Protein AF-A0A9E4EP34-F1 (afdb_monomer_lite)

Structure (mmCIF, N/CA/C/O backbone):
data_AF-A0A9E4EP34-F1
#
_entry.id   AF-A0A9E4EP34-F1
#
loop_
_atom_site.group_PDB
_atom_site.id
_atom_site.type_symbol
_atom_site.label_atom_id
_atom_site.label_alt_id
_atom_site.label_comp_id
_atom_site.label_asym_id
_atom_site.label_entity_id
_atom_site.label_seq_id
_atom_site.pdbx_PDB_ins_code
_atom_site.Cartn_x
_atom_site.Cartn_y
_atom_site.Cartn_z
_atom_site.occupancy
_atom_site.B_iso_or_equiv
_atom_site.auth_seq_id
_atom_site.auth_comp_id
_atom_site.auth_asym_id
_atom_site.auth_atom_id
_atom_site.pdbx_PDB_model_num
ATOM 1 N N . PRO A 1 1 ? 19.515 2.196 -6.891 1.00 81.94 1 PRO A N 1
ATOM 2 C CA . PRO A 1 1 ? 19.231 1.021 -7.751 1.00 81.94 1 PRO A CA 1
ATOM 3 C C . PRO A 1 1 ? 18.317 0.049 -7.003 1.00 81.94 1 PRO A C 1
ATOM 5 O O . PRO A 1 1 ? 18.489 -0.074 -5.797 1.00 81.94 1 PRO A O 1
ATOM 8 N N . PHE A 1 2 ? 17.358 -0.576 -7.691 1.00 92.00 2 PHE A N 1
ATOM 9 C CA . PHE A 1 2 ? 16.499 -1.595 -7.080 1.00 92.00 2 PHE A CA 1
ATOM 10 C C . PHE A 1 2 ? 17.257 -2.915 -6.888 1.00 92.00 2 PHE A C 1
ATOM 12 O O . PHE A 1 2 ? 18.167 -3.222 -7.664 1.00 92.00 2 PHE A O 1
ATOM 19 N N . ALA A 1 3 ? 16.860 -3.687 -5.885 1.00 95.38 3 ALA A N 1
ATOM 20 C CA . ALA A 1 3 ? 17.353 -5.018 -5.561 1.00 95.38 3 ALA A CA 1
ATOM 21 C C . ALA A 1 3 ? 16.200 -6.033 -5.517 1.00 95.38 3 ALA A C 1
ATOM 23 O O . ALA A 1 3 ? 15.032 -5.662 -5.610 1.00 95.38 3 ALA A O 1
ATOM 24 N N . ALA A 1 4 ? 16.525 -7.325 -5.421 1.00 96.25 4 ALA A N 1
ATOM 25 C CA . ALA A 1 4 ? 15.509 -8.347 -5.183 1.00 96.25 4 ALA A CA 1
ATOM 26 C C . ALA A 1 4 ? 14.757 -8.061 -3.872 1.00 96.25 4 ALA A C 1
ATOM 28 O O . ALA A 1 4 ? 15.345 -7.572 -2.912 1.00 96.25 4 ALA A O 1
ATOM 29 N N . ASP A 1 5 ? 13.463 -8.358 -3.883 1.00 95.06 5 ASP A N 1
ATOM 30 C CA . ASP A 1 5 ? 12.481 -8.145 -2.820 1.00 95.06 5 ASP A CA 1
ATOM 31 C C . ASP A 1 5 ? 12.156 -6.678 -2.481 1.00 95.06 5 ASP A C 1
ATOM 33 O O . ASP A 1 5 ? 11.292 -6.426 -1.640 1.00 95.06 5 ASP A O 1
ATOM 37 N N . ASP A 1 6 ? 12.727 -5.703 -3.201 1.00 94.88 6 ASP A N 1
ATOM 38 C CA . ASP A 1 6 ? 12.260 -4.316 -3.133 1.00 94.88 6 ASP A CA 1
ATOM 39 C C . ASP A 1 6 ? 10.803 -4.213 -3.607 1.00 94.88 6 ASP A C 1
ATOM 41 O O . ASP A 1 6 ? 10.432 -4.711 -4.676 1.00 94.88 6 ASP A O 1
ATOM 45 N N . GLY A 1 7 ? 9.983 -3.495 -2.841 1.00 92.75 7 GLY A N 1
ATOM 46 C CA . GLY A 1 7 ? 8.650 -3.082 -3.264 1.00 92.75 7 GLY A CA 1
ATOM 47 C C . GLY A 1 7 ? 8.717 -1.895 -4.223 1.00 92.75 7 GLY A C 1
ATOM 48 O O . GLY A 1 7 ? 9.310 -0.861 -3.906 1.00 92.75 7 GLY A O 1
ATOM 49 N N . VAL A 1 8 ? 8.076 -2.022 -5.385 1.00 91.88 8 VAL A N 1
ATOM 50 C CA . VAL A 1 8 ? 8.049 -0.975 -6.412 1.00 91.88 8 VAL A CA 1
ATOM 51 C C . VAL A 1 8 ? 6.645 -0.691 -6.929 1.00 91.88 8 VAL A C 1
ATOM 53 O O . VAL A 1 8 ? 5.789 -1.573 -6.972 1.00 91.88 8 VAL A O 1
ATOM 56 N N . GLY A 1 9 ? 6.447 0.545 -7.376 1.00 90.31 9 GLY A N 1
ATOM 57 C CA . GLY A 1 9 ? 5.241 1.034 -8.031 1.00 90.31 9 GLY A CA 1
ATOM 58 C C . GLY A 1 9 ? 5.531 1.343 -9.494 1.00 90.31 9 GLY A C 1
ATOM 59 O O . GLY A 1 9 ? 6.633 1.776 -9.836 1.00 90.31 9 GLY A O 1
ATOM 60 N N . LEU A 1 10 ? 4.558 1.111 -10.367 1.00 89.62 10 LEU A N 1
ATOM 61 C CA . LEU A 1 10 ? 4.664 1.299 -11.807 1.00 89.62 10 LEU A CA 1
ATOM 62 C C . LEU A 1 10 ? 3.452 2.057 -12.333 1.00 89.62 10 LEU A C 1
ATOM 64 O O . LEU A 1 10 ? 2.310 1.764 -11.984 1.00 89.62 10 LEU A O 1
ATOM 68 N N . THR A 1 11 ? 3.711 3.046 -13.182 1.00 84.62 11 THR A N 1
ATOM 69 C CA . THR A 1 11 ? 2.690 4.015 -13.597 1.00 84.62 11 THR A CA 1
ATOM 70 C C . THR A 1 11 ? 3.181 4.860 -14.777 1.00 84.62 11 THR A C 1
ATOM 72 O O . THR A 1 11 ? 4.387 4.962 -15.013 1.00 84.62 11 THR A O 1
ATOM 75 N N . ASP A 1 12 ? 2.256 5.448 -15.536 1.00 86.81 12 ASP A N 1
ATOM 76 C CA . ASP A 1 12 ? 2.489 6.446 -16.584 1.00 86.81 12 ASP A CA 1
ATOM 77 C C . ASP A 1 12 ? 1.637 7.712 -16.329 1.00 86.81 12 ASP A C 1
ATOM 79 O O . ASP A 1 12 ? 0.715 7.721 -15.517 1.00 86.81 12 ASP A O 1
ATOM 83 N N . ARG A 1 13 ? 1.978 8.847 -16.959 1.00 74.25 13 ARG A N 1
ATOM 84 C CA . ARG A 1 13 ? 1.463 10.176 -16.559 1.00 74.25 13 ARG A CA 1
ATOM 85 C C . ARG A 1 13 ? -0.060 10.363 -16.558 1.00 74.25 13 ARG A C 1
ATOM 87 O O . ARG A 1 13 ? -0.524 11.089 -15.676 1.00 74.25 13 ARG A O 1
ATOM 94 N N . PRO A 1 14 ? -0.833 9.844 -17.529 1.00 66.81 14 PRO A N 1
ATOM 95 C CA . PRO A 1 14 ? -2.236 10.222 -17.637 1.00 66.81 14 PRO A CA 1
ATOM 96 C C . PRO A 1 14 ? -3.148 9.441 -16.687 1.00 66.81 14 PRO A C 1
ATOM 98 O O . PRO A 1 14 ? -4.356 9.656 -16.713 1.00 66.81 14 PRO A O 1
ATOM 101 N N . ARG A 1 15 ? -2.615 8.502 -15.899 1.00 67.94 15 ARG A N 1
ATOM 102 C CA . ARG A 1 15 ? -3.410 7.429 -15.301 1.00 67.94 15 ARG A CA 1
ATOM 103 C C . ARG A 1 15 ? -3.087 7.262 -13.823 1.00 67.94 15 ARG A C 1
ATOM 105 O O . ARG A 1 15 ? -1.926 7.237 -13.426 1.00 67.94 15 ARG A O 1
ATOM 112 N N . GLN A 1 16 ? -4.137 7.204 -13.017 1.00 73.25 16 GLN A N 1
ATOM 113 C CA . GLN A 1 16 ? -4.083 7.160 -11.559 1.00 73.25 16 GLN A CA 1
ATOM 114 C C . GLN A 1 16 ? -5.212 6.233 -11.063 1.00 73.25 16 GLN A C 1
ATOM 116 O O . GLN A 1 16 ? -6.107 5.896 -11.843 1.00 73.25 16 GLN A O 1
ATOM 121 N N . TRP A 1 17 ? -5.205 5.879 -9.776 1.00 82.25 17 TRP A N 1
ATOM 122 C CA . TRP A 1 17 ? -6.274 5.147 -9.079 1.00 82.25 17 TRP A CA 1
ATOM 123 C C . TRP A 1 17 ? -6.190 3.642 -9.384 1.00 82.25 17 TRP A C 1
ATOM 125 O O . TRP A 1 17 ? -5.152 3.027 -9.201 1.00 82.25 17 TRP A O 1
ATOM 135 N N . TRP A 1 18 ? -7.236 3.008 -9.920 1.00 82.00 18 TRP A N 1
ATOM 136 C CA . TRP A 1 18 ? -7.186 1.576 -10.272 1.00 82.00 18 TRP A CA 1
ATOM 137 C C . TRP A 1 18 ? -6.095 1.211 -11.291 1.00 82.00 18 TRP A C 1
ATOM 139 O O . TRP A 1 18 ? -5.785 0.037 -11.479 1.00 82.00 18 TRP A O 1
ATOM 149 N N . ASP A 1 19 ? -5.516 2.212 -11.950 1.00 80.88 19 ASP A N 1
ATOM 150 C CA . ASP A 1 19 ? -4.460 2.040 -12.935 1.00 80.88 19 ASP A CA 1
ATOM 151 C C . ASP A 1 19 ? -3.057 1.860 -12.327 1.00 80.88 19 ASP A C 1
ATOM 153 O O . ASP A 1 19 ? -2.130 1.494 -13.061 1.00 80.88 19 ASP A O 1
ATOM 157 N N . GLY A 1 20 ? -2.880 2.099 -11.023 1.00 81.94 20 GLY A N 1
ATOM 158 C CA . GLY A 1 20 ? -1.634 1.837 -10.312 1.00 81.94 20 GLY A CA 1
ATOM 159 C C . GLY A 1 20 ? -1.275 0.349 -10.307 1.00 81.94 20 GLY A C 1
ATOM 160 O O . GLY A 1 20 ? -2.128 -0.526 -10.155 1.00 81.94 20 GLY A O 1
ATOM 161 N N . THR A 1 21 ? 0.007 0.032 -10.496 1.00 87.81 21 THR A N 1
ATOM 162 C CA . THR A 1 21 ? 0.543 -1.326 -10.323 1.00 87.81 21 THR A CA 1
ATOM 163 C C . THR A 1 21 ? 1.637 -1.276 -9.276 1.00 87.81 21 THR A C 1
ATOM 165 O O . THR A 1 21 ? 2.538 -0.451 -9.371 1.00 87.81 21 THR A O 1
ATOM 168 N N . HIS A 1 22 ? 1.622 -2.193 -8.318 1.00 91.12 22 HIS A N 1
ATOM 169 C CA . HIS A 1 22 ? 2.758 -2.422 -7.435 1.00 91.12 22 HIS A CA 1
ATOM 170 C C . HIS A 1 22 ? 3.161 -3.894 -7.473 1.00 91.12 22 HIS A C 1
ATOM 172 O O . HIS A 1 22 ? 2.316 -4.777 -7.595 1.00 91.12 22 HIS A O 1
ATOM 178 N N . ALA A 1 23 ? 4.457 -4.164 -7.368 1.00 93.75 23 ALA A N 1
ATOM 179 C CA . ALA A 1 23 ? 4.997 -5.518 -7.342 1.00 93.75 23 ALA A CA 1
ATOM 180 C C . ALA A 1 23 ? 6.302 -5.562 -6.542 1.00 93.75 23 ALA A C 1
ATOM 182 O O . ALA A 1 23 ? 6.931 -4.532 -6.303 1.00 93.75 23 ALA A O 1
ATOM 183 N N . LEU A 1 24 ? 6.718 -6.763 -6.150 1.00 95.62 24 LEU A N 1
ATOM 184 C CA . LEU A 1 24 ? 8.062 -6.997 -5.636 1.00 95.62 24 LEU A CA 1
ATOM 185 C C . LEU A 1 24 ? 9.019 -7.223 -6.806 1.00 95.62 24 LEU A C 1
ATOM 187 O O . LEU A 1 24 ? 8.675 -7.870 -7.800 1.00 95.62 24 LEU A O 1
ATOM 191 N N . VAL A 1 25 ? 10.246 -6.738 -6.681 1.00 97.12 25 VAL A N 1
ATOM 192 C CA . VAL A 1 25 ? 11.320 -7.054 -7.622 1.00 97.12 25 VAL A CA 1
ATOM 193 C C . VAL A 1 25 ? 11.797 -8.485 -7.374 1.00 97.12 25 VAL A C 1
ATOM 195 O O . VAL A 1 25 ? 12.248 -8.824 -6.293 1.00 97.12 25 VAL A O 1
ATOM 198 N N . ARG A 1 26 ? 11.744 -9.355 -8.384 1.00 97.75 26 ARG A N 1
ATOM 199 C CA . ARG A 1 26 ? 12.253 -10.737 -8.294 1.00 97.75 26 ARG A CA 1
ATOM 200 C C . ARG A 1 26 ? 13.735 -10.843 -8.614 1.00 97.75 26 ARG A C 1
ATOM 202 O O . ARG A 1 26 ? 14.443 -11.662 -8.044 1.00 97.75 26 ARG A O 1
ATOM 209 N N . SER A 1 27 ? 14.199 -10.054 -9.576 1.00 97.06 27 SER A N 1
ATOM 210 C CA . SER A 1 27 ? 15.603 -10.037 -9.983 1.00 97.06 27 SER A CA 1
ATOM 211 C C . SER A 1 27 ? 15.906 -8.801 -10.811 1.00 97.06 27 SER A C 1
ATOM 213 O O . SER A 1 27 ? 15.050 -8.352 -11.580 1.00 97.06 27 SER A O 1
ATOM 215 N N . VAL A 1 28 ? 17.155 -8.350 -10.754 1.00 96.75 28 VAL A N 1
ATOM 216 C CA . VAL A 1 28 ? 17.684 -7.293 -11.617 1.00 96.75 28 VAL A CA 1
ATOM 217 C C . VAL A 1 28 ? 18.845 -7.855 -12.435 1.00 96.75 28 VAL A C 1
ATOM 219 O O . VAL A 1 28 ? 19.786 -8.416 -11.877 1.00 96.75 28 VAL A O 1
ATOM 222 N N . LYS A 1 29 ? 18.782 -7.722 -13.764 1.00 96.44 29 LYS A N 1
ATOM 223 C CA . LYS A 1 29 ? 19.866 -8.090 -14.689 1.00 96.44 29 LYS A CA 1
ATOM 224 C C . LYS A 1 29 ? 20.116 -6.938 -15.659 1.00 96.44 29 LYS A C 1
ATOM 226 O O . LYS A 1 29 ? 19.377 -6.762 -16.624 1.00 96.44 29 LYS A O 1
ATOM 231 N N . GLY A 1 30 ? 21.162 -6.153 -15.403 1.00 93.94 30 GLY A N 1
ATOM 232 C CA . GLY A 1 30 ? 21.417 -4.921 -16.153 1.00 93.94 30 GLY A CA 1
ATOM 233 C C . GLY A 1 30 ? 20.266 -3.927 -15.972 1.00 93.94 30 GLY A C 1
ATOM 234 O O . GLY A 1 30 ? 19.946 -3.555 -14.848 1.00 93.94 30 GLY A O 1
ATOM 235 N N . ASN A 1 31 ? 19.623 -3.532 -17.071 1.00 91.19 31 ASN A N 1
ATOM 236 C CA . ASN A 1 31 ? 18.442 -2.660 -17.079 1.00 91.19 31 ASN A CA 1
ATOM 237 C C . ASN A 1 31 ? 17.101 -3.422 -17.067 1.00 91.19 31 ASN A C 1
ATOM 239 O O . ASN A 1 31 ? 16.048 -2.795 -17.165 1.00 91.19 31 ASN A O 1
ATOM 243 N N . LEU A 1 32 ? 17.121 -4.756 -16.968 1.00 93.94 32 LEU A N 1
ATOM 244 C CA . LEU A 1 32 ? 15.916 -5.577 -16.898 1.00 93.94 32 LEU A CA 1
ATOM 245 C C . LEU A 1 32 ? 15.546 -5.870 -15.440 1.00 93.94 32 LEU A C 1
ATOM 247 O O . LEU A 1 32 ? 16.320 -6.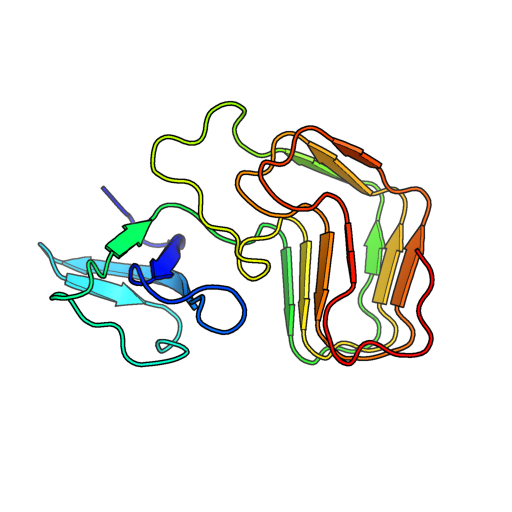493 -14.710 1.00 93.94 32 LEU A O 1
ATOM 251 N N . ILE A 1 33 ? 14.333 -5.482 -15.050 1.00 94.19 33 ILE A N 1
ATOM 252 C CA . ILE A 1 33 ? 13.725 -5.800 -13.753 1.00 94.19 33 ILE A CA 1
ATOM 253 C C . ILE A 1 33 ? 12.619 -6.827 -13.993 1.00 94.19 33 ILE A C 1
ATOM 255 O O . ILE A 1 33 ? 11.725 -6.599 -14.808 1.00 94.19 33 ILE A O 1
ATOM 259 N N . ARG A 1 34 ? 12.671 -7.962 -13.290 1.00 95.94 34 ARG A N 1
ATOM 260 C CA . ARG A 1 34 ? 11.563 -8.929 -13.251 1.00 95.94 34 ARG A CA 1
ATOM 261 C C . ARG A 1 34 ? 10.691 -8.646 -12.035 1.00 95.94 34 ARG A C 1
ATOM 263 O O . ARG A 1 34 ? 11.230 -8.463 -10.948 1.00 95.94 34 ARG A O 1
ATOM 270 N N . LEU A 1 35 ? 9.377 -8.634 -12.219 1.00 96.38 35 LEU A N 1
ATOM 271 C CA . LEU A 1 35 ? 8.393 -8.334 -11.176 1.00 96.38 35 LEU A CA 1
ATOM 272 C C . LEU A 1 35 ? 7.718 -9.613 -10.674 1.00 96.38 35 LEU A C 1
ATOM 274 O O . LEU A 1 35 ? 7.698 -10.624 -11.376 1.00 96.38 35 LEU A O 1
ATOM 278 N N . SER A 1 36 ? 7.184 -9.569 -9.456 1.00 95.44 36 SER A N 1
ATOM 279 C CA . SER A 1 36 ? 6.446 -10.680 -8.853 1.00 95.44 36 SER A CA 1
ATOM 280 C C . SER A 1 36 ? 5.067 -10.885 -9.458 1.00 95.44 36 SER A C 1
ATOM 282 O O . SER A 1 36 ? 4.601 -12.016 -9.480 1.00 95.44 36 SER A O 1
ATOM 284 N N . GLU A 1 37 ? 4.457 -9.807 -9.943 1.00 89.75 37 GLU A N 1
ATOM 285 C CA . GLU A 1 37 ? 3.106 -9.774 -10.489 1.00 89.75 37 GLU A CA 1
ATOM 286 C C . GLU A 1 37 ? 3.125 -9.196 -11.910 1.00 89.75 37 GLU A C 1
ATOM 288 O O . GLU A 1 37 ? 4.009 -8.388 -12.240 1.00 89.75 37 GLU A O 1
ATOM 293 N N . PRO A 1 38 ? 2.165 -9.581 -12.771 1.00 90.88 38 PRO A N 1
ATOM 294 C CA . PRO A 1 38 ? 1.945 -8.884 -14.027 1.00 90.88 38 PRO A CA 1
ATOM 295 C C . PRO A 1 38 ? 1.519 -7.435 -13.772 1.00 90.88 38 PRO A C 1
ATOM 297 O O . PRO A 1 38 ? 1.043 -7.073 -12.697 1.00 90.88 38 PRO A O 1
ATOM 300 N N . LEU A 1 39 ? 1.653 -6.595 -14.797 1.00 89.44 39 LEU A N 1
ATOM 301 C CA . LEU A 1 39 ? 1.077 -5.259 -14.731 1.00 89.44 39 LEU A CA 1
ATOM 302 C C . LEU A 1 39 ? -0.448 -5.373 -14.711 1.00 89.44 39 LEU A C 1
ATOM 304 O O . LEU A 1 39 ? -1.008 -6.102 -15.532 1.00 89.44 39 LEU A O 1
ATOM 308 N N . ASN A 1 40 ? -1.118 -4.584 -13.866 1.00 83.88 40 ASN A N 1
ATOM 309 C CA . ASN A 1 40 ? -2.585 -4.497 -13.876 1.00 83.88 40 ASN A CA 1
ATOM 310 C C . ASN A 1 40 ? -3.105 -4.049 -15.255 1.00 83.88 40 ASN A C 1
ATOM 312 O O . ASN A 1 40 ? -4.254 -4.298 -15.615 1.00 83.88 40 ASN A O 1
ATOM 316 N N . ARG A 1 41 ? -2.239 -3.398 -16.048 1.00 84.94 41 ARG A N 1
ATOM 317 C CA . ARG A 1 41 ? -2.489 -2.974 -17.426 1.00 84.94 41 ARG A CA 1
ATOM 318 C C . ARG A 1 41 ? -1.209 -2.607 -18.178 1.00 84.94 41 ARG A C 1
ATOM 320 O O . ARG A 1 41 ? -0.145 -2.428 -17.595 1.00 84.94 41 ARG A O 1
ATOM 327 N N . GLY A 1 42 ? -1.330 -2.385 -19.486 1.00 87.94 42 GLY A N 1
ATOM 328 C CA . GLY A 1 42 ? -0.229 -1.888 -20.315 1.00 87.94 42 GLY A CA 1
ATOM 329 C C . GLY A 1 42 ? 0.164 -0.431 -20.020 1.00 87.94 42 GLY A C 1
ATOM 330 O O . GLY A 1 42 ? -0.645 0.488 -20.194 1.00 87.94 42 GLY A O 1
ATOM 331 N N . LEU A 1 43 ? 1.435 -0.225 -19.664 1.00 88.19 43 LEU A N 1
ATOM 332 C CA . LEU A 1 43 ? 2.075 1.086 -19.499 1.00 88.19 43 LEU A CA 1
ATOM 333 C C . LEU A 1 43 ? 2.799 1.512 -20.780 1.00 88.19 43 LEU A C 1
ATOM 335 O O . LEU A 1 43 ? 3.331 0.677 -21.514 1.00 88.19 43 LEU A O 1
ATOM 339 N N . ARG A 1 44 ? 2.838 2.818 -21.061 1.00 89.75 44 ARG A N 1
ATOM 340 C CA . ARG A 1 44 ? 3.446 3.350 -22.292 1.00 89.75 44 ARG A CA 1
ATOM 341 C C . ARG A 1 44 ? 4.640 4.251 -21.995 1.00 89.75 44 ARG A C 1
ATOM 343 O O . ARG A 1 44 ? 4.489 5.310 -21.399 1.00 89.75 44 ARG A O 1
ATOM 350 N N . VAL A 1 45 ? 5.817 3.892 -22.514 1.00 90.88 45 VAL A N 1
ATOM 351 C CA . VAL A 1 45 ? 7.052 4.693 -22.360 1.00 90.88 45 VAL A CA 1
ATOM 352 C C . VAL A 1 45 ? 6.866 6.127 -22.866 1.00 90.88 45 VAL A C 1
ATOM 354 O O . VAL A 1 45 ? 7.247 7.068 -22.175 1.00 90.88 45 VAL A O 1
ATOM 357 N N . LYS A 1 46 ? 6.195 6.313 -24.014 1.00 93.12 46 LYS A N 1
ATOM 358 C CA . LYS A 1 46 ? 5.892 7.649 -24.562 1.00 93.12 46 LYS A CA 1
ATOM 359 C C . LYS A 1 46 ? 5.025 8.520 -23.639 1.00 93.12 46 LYS A C 1
ATOM 361 O O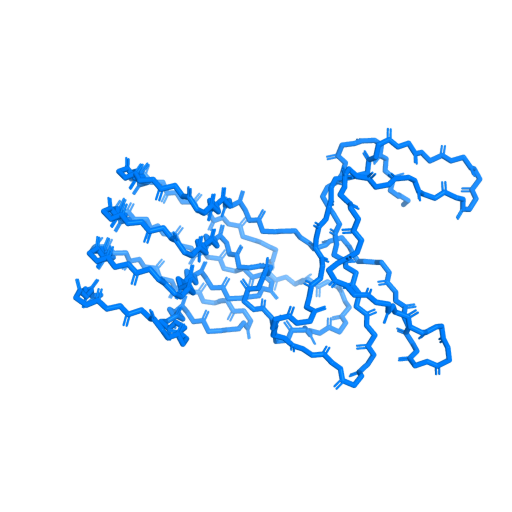 . LYS A 1 46 ? 5.086 9.738 -23.727 1.00 93.12 46 LYS A O 1
ATOM 366 N N . GLU A 1 47 ? 4.264 7.897 -22.739 1.00 89.44 47 GLU A N 1
ATOM 367 C CA . GLU A 1 47 ? 3.421 8.567 -21.741 1.00 89.44 47 GLU A CA 1
ATOM 368 C C . GLU A 1 47 ? 4.160 8.766 -20.402 1.00 89.44 47 GLU A C 1
ATOM 370 O O . GLU A 1 47 ? 3.556 9.114 -19.389 1.00 89.44 47 GLU A O 1
ATOM 375 N N . GLY A 1 48 ? 5.480 8.553 -20.369 1.00 88.06 48 GLY A N 1
ATOM 376 C CA . GLY A 1 48 ? 6.301 8.720 -19.172 1.00 88.06 48 GLY A CA 1
ATOM 377 C C . GLY A 1 48 ? 6.178 7.571 -18.173 1.00 88.06 48 GLY A C 1
ATOM 378 O O . GLY A 1 48 ? 6.220 7.824 -16.966 1.00 88.06 48 GLY A O 1
ATOM 379 N N . ALA A 1 49 ? 6.007 6.338 -18.668 1.00 88.94 49 ALA A N 1
ATOM 380 C CA . ALA A 1 49 ? 6.031 5.144 -17.830 1.00 88.94 49 ALA A CA 1
ATOM 381 C C . ALA A 1 49 ? 7.324 5.068 -17.009 1.00 88.94 49 ALA A C 1
ATOM 383 O O . ALA A 1 49 ? 8.420 5.247 -17.545 1.00 88.94 49 ALA A O 1
ATOM 384 N N . GLN A 1 50 ? 7.192 4.785 -15.718 1.00 87.75 50 GLN A N 1
ATOM 385 C CA . GLN A 1 50 ? 8.320 4.706 -14.800 1.00 87.75 50 GLN A CA 1
ATOM 386 C C . GLN A 1 50 ? 8.083 3.702 -13.675 1.00 87.75 50 GLN A C 1
ATOM 388 O O . GLN A 1 50 ? 6.944 3.349 -13.369 1.00 87.75 50 GLN A O 1
ATOM 393 N N . VAL A 1 51 ? 9.190 3.278 -13.065 1.00 88.69 51 VAL A N 1
ATOM 394 C CA . VAL A 1 51 ? 9.225 2.458 -11.852 1.00 88.69 51 VAL A CA 1
ATOM 395 C C . VAL A 1 51 ? 9.711 3.336 -10.706 1.00 88.69 51 VAL A C 1
ATOM 397 O O . VAL A 1 51 ? 10.743 3.999 -10.824 1.00 88.69 51 VAL A O 1
ATOM 400 N N . VAL A 1 52 ? 8.973 3.346 -9.603 1.00 86.69 52 VAL A N 1
ATOM 401 C CA . VAL A 1 52 ? 9.250 4.151 -8.411 1.00 86.69 52 VAL A CA 1
ATOM 402 C C . VAL A 1 52 ? 9.405 3.256 -7.187 1.00 86.69 52 VAL A C 1
ATOM 404 O O . VAL A 1 52 ? 8.773 2.207 -7.092 1.00 86.69 52 VAL A O 1
ATOM 407 N N . GLY A 1 53 ? 10.225 3.682 -6.225 1.00 86.88 53 GLY A N 1
ATOM 408 C CA . GLY A 1 53 ? 10.344 3.033 -4.913 1.00 86.88 53 GLY A CA 1
ATOM 409 C C . GLY A 1 53 ? 9.163 3.380 -4.008 1.00 86.88 53 GLY A C 1
ATOM 410 O O . GLY A 1 53 ? 9.341 4.042 -2.989 1.00 86.88 53 GLY A O 1
ATOM 411 N N . LEU A 1 54 ? 7.955 3.018 -4.432 1.00 86.94 54 LEU A N 1
ATOM 412 C CA . LEU A 1 54 ? 6.709 3.246 -3.713 1.00 86.94 54 LEU A CA 1
ATOM 413 C C . LEU A 1 54 ? 5.881 1.962 -3.749 1.00 86.94 54 LEU A C 1
ATOM 415 O O . LEU A 1 54 ? 5.564 1.461 -4.820 1.00 86.94 54 LEU A O 1
ATOM 419 N N . PHE A 1 55 ? 5.525 1.444 -2.581 1.00 91.25 55 PHE A N 1
ATOM 420 C CA . PHE A 1 55 ? 4.815 0.180 -2.423 1.00 91.25 55 PHE A CA 1
ATOM 421 C C . PHE A 1 55 ? 3.863 0.297 -1.225 1.00 91.25 55 PHE A C 1
ATOM 423 O O . PHE A 1 55 ? 4.211 0.998 -0.266 1.00 91.25 55 PHE A O 1
ATOM 430 N N . PRO A 1 56 ? 2.669 -0.320 -1.258 1.00 93.38 56 PRO A N 1
ATOM 431 C CA . PRO A 1 56 ? 1.774 -0.300 -0.109 1.00 93.38 56 PRO A CA 1
ATOM 432 C C . PRO A 1 56 ? 2.408 -0.985 1.104 1.00 93.38 56 PRO A C 1
ATOM 434 O O . PRO A 1 56 ? 3.142 -1.961 0.966 1.00 93.38 56 PRO A O 1
ATOM 437 N N . GLY A 1 57 ? 2.121 -0.481 2.304 1.00 95.06 57 GLY A N 1
ATOM 438 C CA . GLY A 1 57 ? 2.709 -1.026 3.532 1.00 95.06 57 GLY A CA 1
ATOM 439 C C . GLY A 1 57 ? 2.150 -2.410 3.859 1.00 95.06 57 GLY A C 1
ATOM 440 O O . GLY A 1 57 ? 2.892 -3.370 4.042 1.00 95.06 57 GLY A O 1
ATOM 441 N N . ILE A 1 58 ? 0.823 -2.511 3.902 1.00 96.75 58 ILE A N 1
ATOM 442 C CA . ILE A 1 58 ? 0.082 -3.748 4.145 1.00 96.75 58 ILE A CA 1
ATOM 443 C C . ILE A 1 58 ? -0.995 -3.866 3.079 1.00 96.75 58 ILE A C 1
ATOM 445 O O . ILE A 1 58 ? -1.790 -2.945 2.907 1.00 96.75 58 ILE A O 1
ATOM 449 N N . THR A 1 59 ? -1.034 -5.004 2.386 1.00 95.75 59 THR A N 1
ATOM 450 C CA . THR A 1 59 ? -2.018 -5.266 1.329 1.00 95.75 59 THR A CA 1
ATOM 451 C C . THR A 1 59 ? -2.827 -6.522 1.622 1.00 95.75 59 THR A C 1
ATOM 453 O O . THR A 1 59 ? -2.261 -7.565 1.944 1.00 95.75 59 THR A O 1
ATOM 456 N N . ALA A 1 60 ? -4.147 -6.447 1.452 1.00 96.69 60 ALA A N 1
ATOM 457 C CA . ALA A 1 60 ? -5.033 -7.608 1.438 1.00 96.69 60 ALA A CA 1
ATOM 458 C C . ALA A 1 60 ? -5.991 -7.533 0.242 1.00 96.69 60 ALA A C 1
ATOM 460 O O . ALA A 1 60 ? -6.680 -6.533 0.058 1.00 96.69 60 ALA A O 1
ATOM 461 N N . VAL A 1 61 ? -6.057 -8.602 -0.554 1.00 95.62 61 VAL A N 1
ATOM 462 C CA . VAL A 1 61 ? -6.916 -8.680 -1.746 1.00 95.62 61 VAL A CA 1
ATOM 463 C C . VAL A 1 61 ? -7.802 -9.916 -1.659 1.00 95.62 61 VAL A C 1
ATOM 465 O O . VAL A 1 61 ? -7.286 -11.022 -1.491 1.00 95.62 61 VAL A O 1
ATOM 468 N N . SER A 1 62 ? -9.119 -9.728 -1.793 1.00 97.25 62 SER A N 1
ATOM 469 C CA . SER A 1 62 ? -10.130 -10.797 -1.794 1.00 97.25 62 SER A CA 1
ATOM 470 C C . SER A 1 62 ? -10.017 -11.738 -0.589 1.00 97.25 62 SER A C 1
ATOM 472 O O . SER A 1 62 ? -10.030 -12.962 -0.723 1.00 97.25 62 SER A O 1
ATOM 474 N N . ARG A 1 63 ? -9.837 -11.161 0.605 1.00 98.12 63 ARG A N 1
ATOM 475 C CA . ARG A 1 63 ? -9.716 -11.901 1.870 1.00 98.12 63 ARG A CA 1
ATOM 476 C C . ARG A 1 63 ? -10.928 -11.672 2.765 1.00 98.12 63 ARG A C 1
ATOM 478 O O . ARG A 1 63 ? -11.552 -10.615 2.717 1.00 98.12 63 ARG A O 1
ATOM 485 N N . ASN A 1 64 ? -11.210 -12.655 3.611 1.00 98.31 64 ASN A N 1
ATOM 486 C CA . ASN A 1 64 ? -12.222 -12.563 4.656 1.00 98.31 64 ASN A CA 1
ATOM 487 C C . ASN A 1 64 ? -11.540 -12.479 6.023 1.00 98.31 64 ASN A C 1
ATOM 489 O O . ASN A 1 64 ? -10.441 -13.011 6.185 1.00 98.31 64 ASN A O 1
ATOM 493 N N . ASP A 1 65 ? -12.198 -11.822 6.974 1.00 98.12 65 ASP A N 1
ATOM 494 C CA . ASP A 1 65 ? -11.841 -11.817 8.396 1.00 98.12 65 ASP A CA 1
ATOM 495 C C . ASP A 1 65 ? -10.400 -11.339 8.660 1.00 98.12 65 ASP A C 1
ATOM 497 O O . ASP A 1 65 ? -9.631 -11.925 9.423 1.00 98.12 65 ASP A O 1
ATOM 501 N N . VAL A 1 66 ? -10.019 -10.244 7.994 1.00 97.88 66 VAL A N 1
ATOM 502 C CA . VAL A 1 66 ? -8.695 -9.622 8.137 1.00 97.88 66 VAL A CA 1
ATOM 503 C C . VAL A 1 66 ? -8.674 -8.714 9.361 1.00 97.88 66 VAL A C 1
ATOM 505 O O . VAL A 1 66 ? -9.511 -7.823 9.491 1.00 97.88 66 VAL A O 1
ATOM 508 N N . SER A 1 67 ? -7.670 -8.872 10.222 1.00 98.19 67 SER A N 1
ATOM 509 C CA . SER A 1 67 ? -7.478 -8.027 11.403 1.00 98.19 67 SER A CA 1
ATOM 510 C C . SER A 1 67 ? -6.117 -7.337 11.373 1.00 98.19 67 SER A C 1
ATOM 512 O O . SER A 1 67 ? -5.086 -7.996 11.257 1.00 98.19 67 SER A O 1
ATOM 514 N N . LEU A 1 68 ? -6.119 -6.015 11.541 1.00 98.25 68 LEU A N 1
ATOM 515 C CA . LEU A 1 68 ? -4.937 -5.179 11.706 1.00 98.25 68 LEU A CA 1
ATOM 516 C C . LEU A 1 68 ? -5.094 -4.333 12.968 1.00 98.25 68 LEU A C 1
ATOM 518 O O . LEU A 1 68 ? -6.022 -3.527 13.052 1.00 98.25 68 LEU A O 1
ATOM 522 N N . ARG A 1 69 ? -4.218 -4.531 13.958 1.00 98.38 69 ARG A N 1
ATOM 523 C CA . ARG A 1 69 ? -4.363 -3.899 15.273 1.00 98.38 69 ARG A CA 1
ATOM 524 C C . ARG A 1 69 ? -3.044 -3.413 15.855 1.00 98.38 69 ARG A C 1
ATOM 526 O O . ARG A 1 69 ? -2.000 -3.985 15.556 1.00 98.38 69 ARG A O 1
ATOM 533 N N . ASP A 1 70 ? -3.136 -2.380 16.689 1.00 98.50 70 ASP A N 1
ATOM 534 C CA . ASP A 1 70 ? -2.107 -1.963 17.651 1.00 98.50 70 ASP A CA 1
ATOM 535 C C . ASP A 1 70 ? -0.725 -1.698 17.037 1.00 98.50 70 ASP A C 1
ATOM 537 O O . ASP A 1 70 ? 0.306 -2.136 17.552 1.00 98.50 70 ASP A O 1
ATOM 541 N N . LEU A 1 71 ? -0.687 -0.971 15.916 1.00 97.94 71 LEU A N 1
ATOM 542 C CA . LEU A 1 71 ? 0.568 -0.675 15.230 1.00 97.94 71 LEU A CA 1
ATOM 543 C C . LEU A 1 71 ? 0.641 0.729 14.644 1.00 97.94 71 LEU A C 1
ATOM 545 O O . LEU A 1 71 ? -0.360 1.411 14.428 1.00 97.94 71 LEU A O 1
ATOM 549 N N . THR A 1 72 ? 1.869 1.151 14.353 1.00 98.38 72 THR A N 1
ATOM 550 C CA . THR A 1 72 ? 2.152 2.406 13.658 1.00 98.38 72 THR A CA 1
ATOM 551 C C . THR A 1 72 ? 2.875 2.132 12.345 1.00 98.38 72 THR A C 1
ATOM 553 O O . THR A 1 72 ? 3.967 1.570 12.344 1.00 98.38 72 THR A O 1
ATOM 556 N N . LEU A 1 73 ? 2.304 2.597 11.235 1.00 97.62 73 LEU A N 1
ATOM 557 C CA . LEU A 1 73 ? 2.956 2.653 9.931 1.00 97.62 73 LEU A CA 1
ATOM 558 C C . LEU A 1 73 ? 3.526 4.053 9.716 1.00 97.62 73 LEU A C 1
ATOM 560 O O . LEU A 1 73 ? 2.817 5.059 9.792 1.00 97.62 73 LEU A O 1
ATOM 564 N N . ARG A 1 74 ? 4.826 4.132 9.441 1.00 95.62 74 ARG A N 1
ATOM 565 C CA . ARG A 1 74 ? 5.523 5.398 9.215 1.00 95.62 74 ARG A CA 1
ATOM 566 C C . ARG A 1 74 ? 6.161 5.400 7.837 1.00 95.62 74 ARG A C 1
ATOM 568 O O . ARG A 1 74 ? 7.024 4.576 7.560 1.00 95.62 74 ARG A O 1
ATOM 575 N N . GLY A 1 75 ? 5.750 6.348 7.005 1.00 91.56 75 GLY A N 1
ATOM 576 C CA . GLY A 1 75 ? 6.399 6.612 5.728 1.00 91.56 75 GLY A CA 1
ATOM 577 C C . GLY A 1 75 ? 7.546 7.616 5.855 1.00 91.56 75 GLY A C 1
ATOM 578 O O . GLY A 1 75 ? 7.976 7.998 6.949 1.00 91.56 75 GLY A O 1
ATOM 579 N N . SER A 1 76 ? 8.041 8.070 4.707 1.00 84.50 76 SER A N 1
ATOM 580 C CA . SER A 1 76 ? 9.093 9.081 4.612 1.00 84.50 76 SER A CA 1
ATOM 581 C C . SER A 1 76 ? 8.512 10.498 4.617 1.00 84.50 76 SER A C 1
ATOM 583 O O . SER A 1 76 ? 7.673 10.824 3.780 1.00 84.50 76 SER A O 1
ATOM 585 N N . ARG A 1 77 ? 9.026 11.372 5.493 1.00 67.56 77 ARG A N 1
ATOM 586 C CA . ARG A 1 77 ? 8.606 12.785 5.615 1.00 67.56 77 ARG A CA 1
ATOM 587 C C . ARG A 1 77 ? 8.797 13.605 4.330 1.00 67.56 77 ARG A C 1
ATOM 589 O O . ARG A 1 77 ? 8.078 14.575 4.131 1.00 67.56 77 ARG A O 1
ATOM 596 N N . ASP A 1 78 ? 9.739 13.208 3.478 1.00 69.62 78 ASP A N 1
ATOM 597 C CA . ASP A 1 78 ? 10.019 13.852 2.193 1.00 69.62 78 ASP A CA 1
ATOM 598 C C . ASP A 1 78 ? 10.290 12.786 1.119 1.00 69.62 78 ASP A C 1
ATOM 600 O O . ASP A 1 78 ? 11.442 12.421 0.860 1.00 69.62 78 ASP A O 1
ATOM 604 N N . PRO A 1 79 ? 9.238 12.185 0.538 1.00 67.94 79 PRO A N 1
ATOM 605 C CA . PRO A 1 79 ? 9.430 11.228 -0.534 1.00 67.94 79 PRO A CA 1
ATOM 606 C C . PRO A 1 79 ? 9.912 11.992 -1.768 1.00 67.94 79 PRO A C 1
ATOM 608 O O . PRO A 1 79 ? 9.151 12.759 -2.370 1.00 67.94 79 PRO A O 1
ATOM 611 N N . LYS A 1 80 ? 11.175 11.767 -2.149 1.00 64.62 80 LYS A N 1
ATOM 612 C CA . LYS A 1 80 ? 11.755 12.330 -3.372 1.00 64.62 80 LYS A CA 1
ATOM 613 C C . LYS A 1 80 ? 10.942 11.887 -4.586 1.00 64.62 80 LYS A C 1
ATOM 615 O O . LYS A 1 80 ? 10.626 10.710 -4.739 1.00 64.62 80 LYS A O 1
ATOM 620 N N . GLY A 1 81 ? 10.672 12.831 -5.480 1.00 64.81 81 GLY A N 1
ATOM 621 C CA . GLY A 1 81 ? 9.948 12.585 -6.723 1.00 64.81 81 GLY A CA 1
ATOM 622 C C . GLY A 1 81 ? 8.532 13.153 -6.727 1.00 64.81 81 GLY A C 1
ATOM 623 O O . GLY A 1 81 ? 8.023 13.684 -5.735 1.00 64.81 81 GLY A O 1
ATOM 624 N N . ARG A 1 82 ? 7.905 13.085 -7.905 1.00 66.50 82 ARG A N 1
ATOM 625 C CA . ARG A 1 82 ? 6.528 13.544 -8.100 1.00 66.50 82 ARG A CA 1
ATOM 626 C C . ARG A 1 82 ? 5.597 12.706 -7.228 1.00 66.50 82 ARG A C 1
ATOM 628 O O . ARG A 1 82 ? 5.802 11.506 -7.087 1.00 66.50 82 ARG A O 1
ATOM 635 N N . TRP A 1 83 ? 4.600 13.351 -6.639 1.00 65.94 83 TRP A N 1
ATOM 636 C CA . TRP A 1 83 ? 3.541 12.654 -5.925 1.00 65.94 83 TRP A CA 1
ATOM 637 C C . TRP A 1 83 ? 2.516 12.071 -6.895 1.00 65.94 83 TRP A C 1
ATOM 639 O O . TRP A 1 83 ? 2.205 12.685 -7.918 1.00 65.94 83 TRP A O 1
ATOM 649 N N . TRP A 1 84 ? 1.989 10.906 -6.534 1.00 67.06 84 TRP A N 1
ATOM 650 C CA . TRP A 1 84 ? 1.018 10.141 -7.299 1.00 67.06 84 TRP A CA 1
ATOM 651 C C . TRP A 1 84 ? -0.192 9.931 -6.397 1.00 67.06 84 TRP A C 1
ATOM 653 O O . TRP A 1 84 ? -0.064 9.327 -5.334 1.00 67.06 84 TRP A O 1
ATOM 663 N N . GLN A 1 85 ? -1.341 10.482 -6.790 1.00 68.50 85 GLN A N 1
ATOM 664 C CA . GLN A 1 85 ? -2.614 10.241 -6.110 1.00 68.50 85 GLN A CA 1
ATOM 665 C C . GLN A 1 85 ? -3.092 8.841 -6.442 1.00 68.50 85 GLN A C 1
ATOM 667 O O . GLN A 1 85 ? -3.823 8.652 -7.412 1.00 68.50 85 GLN A O 1
ATOM 672 N N . ASP A 1 86 ? -2.642 7.856 -5.674 1.00 79.19 86 ASP A N 1
ATOM 673 C CA . ASP A 1 86 ? -3.070 6.492 -5.916 1.00 79.19 86 ASP A CA 1
ATOM 674 C C . ASP A 1 86 ? -3.200 5.676 -4.632 1.00 79.19 86 ASP A C 1
ATOM 676 O O . ASP A 1 86 ? -2.232 5.438 -3.895 1.00 79.19 86 ASP A O 1
ATOM 680 N N . PHE A 1 87 ? -4.426 5.220 -4.396 1.00 88.25 87 PHE A N 1
ATOM 681 C CA . PHE A 1 87 ? -4.791 4.415 -3.245 1.00 88.25 87 PHE A CA 1
ATOM 682 C C . PHE A 1 87 ? -4.102 3.046 -3.254 1.00 88.25 87 PHE A C 1
ATOM 684 O O . PHE A 1 87 ? -3.947 2.444 -2.188 1.00 88.25 87 PHE A O 1
ATOM 691 N N . THR A 1 88 ? -3.628 2.565 -4.414 1.00 90.19 88 THR A N 1
ATOM 692 C CA . THR A 1 88 ? -2.918 1.279 -4.512 1.00 90.19 88 THR A CA 1
ATOM 693 C C . THR A 1 88 ? -1.584 1.298 -3.772 1.00 90.19 88 THR A C 1
ATOM 695 O O . THR A 1 88 ? -1.034 0.251 -3.452 1.00 90.19 88 THR A O 1
ATOM 698 N N . TYR A 1 89 ? -1.047 2.487 -3.485 1.00 91.56 89 TYR A N 1
ATOM 699 C CA . TYR A 1 89 ? 0.208 2.671 -2.750 1.00 91.56 89 TYR A CA 1
ATOM 700 C C . TYR A 1 89 ? -0.001 3.139 -1.304 1.00 91.56 89 TYR A C 1
ATOM 702 O O . TYR A 1 89 ? 0.911 3.698 -0.686 1.00 91.56 89 TYR A O 1
ATOM 710 N N . SER A 1 90 ? -1.213 2.978 -0.776 1.00 94.81 90 SER A N 1
ATOM 711 C CA . SER A 1 90 ? -1.570 3.392 0.582 1.00 94.81 90 SER A CA 1
ATOM 712 C C . SER A 1 90 ? -0.820 2.608 1.664 1.00 94.81 90 SER A C 1
ATOM 714 O O . SER A 1 90 ? -0.272 1.533 1.417 1.00 94.81 90 SER A O 1
ATOM 716 N N . ALA A 1 91 ? -0.764 3.144 2.885 1.00 96.69 91 ALA A N 1
ATOM 717 C CA . ALA A 1 91 ? -0.101 2.447 3.990 1.00 96.69 91 ALA A CA 1
ATOM 718 C C . ALA A 1 91 ? -0.815 1.136 4.322 1.00 96.69 91 ALA A C 1
ATOM 720 O O . ALA A 1 91 ? -0.170 0.105 4.499 1.00 96.69 91 ALA A O 1
ATOM 721 N N . VAL A 1 92 ? -2.146 1.178 4.348 1.00 97.94 92 VAL A N 1
ATOM 722 C CA . VAL A 1 92 ? -3.014 0.005 4.412 1.00 97.94 92 VAL A CA 1
ATOM 723 C C . VAL A 1 92 ? -3.901 0.014 3.180 1.00 97.94 92 VAL A C 1
ATOM 725 O O . VAL A 1 92 ? -4.727 0.912 3.040 1.00 97.94 92 VAL A O 1
ATOM 728 N N . HIS A 1 93 ? -3.750 -0.992 2.325 1.00 96.75 93 HIS A N 1
ATOM 729 C CA . HIS A 1 93 ? -4.527 -1.156 1.107 1.00 96.75 93 HIS A CA 1
ATOM 730 C C . HIS A 1 93 ? -5.341 -2.449 1.172 1.00 96.75 93 HIS A C 1
ATOM 732 O O . HIS A 1 93 ? -4.789 -3.549 1.226 1.00 96.75 93 HIS A O 1
ATOM 738 N N . THR A 1 94 ? -6.667 -2.343 1.161 1.00 97.31 94 THR A N 1
ATOM 739 C CA . THR A 1 94 ? -7.537 -3.522 1.073 1.00 97.31 94 THR A CA 1
ATOM 740 C C . THR A 1 94 ? -8.430 -3.442 -0.154 1.00 97.31 94 THR A C 1
ATOM 742 O O . THR A 1 94 ? -8.939 -2.371 -0.481 1.00 97.31 94 THR A O 1
ATOM 745 N N . VAL A 1 95 ? -8.605 -4.569 -0.846 1.00 96.06 95 VAL A N 1
ATOM 746 C CA . VAL A 1 95 ? -9.375 -4.648 -2.092 1.00 96.06 95 VAL A CA 1
ATOM 747 C C . VAL A 1 95 ? -10.302 -5.854 -2.058 1.00 96.06 95 VAL A C 1
ATOM 749 O O . VAL A 1 95 ? -9.841 -6.986 -1.922 1.00 96.06 95 VAL A O 1
ATOM 752 N N . HIS A 1 96 ? -11.608 -5.624 -2.205 1.00 97.06 96 HIS A N 1
ATOM 753 C CA . HIS A 1 96 ? -12.641 -6.669 -2.221 1.00 97.06 96 HIS A CA 1
ATOM 754 C C . HIS A 1 96 ? -12.601 -7.607 -1.001 1.00 97.06 96 HIS A C 1
ATOM 756 O O . HIS A 1 96 ? -12.901 -8.795 -1.104 1.00 97.06 96 HIS A O 1
ATOM 762 N N . CYS A 1 97 ? -12.222 -7.082 0.164 1.00 98.19 97 CYS A N 1
ATOM 763 C CA . CYS A 1 97 ? -12.189 -7.848 1.406 1.00 98.19 97 CYS A CA 1
ATOM 764 C C . CYS A 1 97 ? -13.527 -7.771 2.160 1.00 98.19 97 CYS A C 1
ATOM 766 O O . CYS A 1 97 ? -14.274 -6.797 2.031 1.00 98.19 97 CYS A O 1
ATOM 768 N N . ARG A 1 98 ? -13.826 -8.781 2.983 1.00 98.31 98 ARG A N 1
ATOM 769 C CA . ARG A 1 98 ? -15.005 -8.804 3.862 1.00 98.31 98 ARG A CA 1
ATOM 770 C C . ARG A 1 98 ? -14.610 -9.006 5.322 1.00 98.31 98 ARG A C 1
ATOM 772 O O . ARG A 1 98 ? -13.685 -9.762 5.597 1.00 98.31 98 ARG A O 1
ATOM 779 N N . GLY A 1 99 ? -15.308 -8.358 6.253 1.00 98.19 99 GLY A N 1
ATOM 780 C CA . GLY A 1 99 ? -15.059 -8.550 7.688 1.00 98.19 99 GLY A CA 1
ATOM 781 C C . GLY A 1 99 ? -13.713 -7.976 8.141 1.00 98.19 99 GLY A C 1
ATOM 782 O O . GLY A 1 99 ? -13.034 -8.563 8.979 1.00 98.19 99 GLY A O 1
ATOM 783 N N . VAL A 1 100 ? -13.283 -6.852 7.559 1.00 98.56 100 VAL A N 1
ATOM 784 C CA . VAL A 1 100 ? -11.973 -6.250 7.851 1.00 98.56 100 VAL A CA 1
ATOM 785 C C . VAL A 1 100 ? -12.051 -5.400 9.117 1.00 98.56 100 VAL A C 1
ATOM 787 O O . VAL A 1 100 ? -12.914 -4.532 9.230 1.00 98.56 100 VAL A O 1
ATOM 790 N N . ARG A 1 101 ? -11.124 -5.596 10.056 1.00 98.56 101 ARG A N 1
ATOM 791 C CA . ARG A 1 101 ? -11.028 -4.836 11.311 1.00 98.56 101 ARG A CA 1
ATOM 792 C C . ARG A 1 101 ? -9.674 -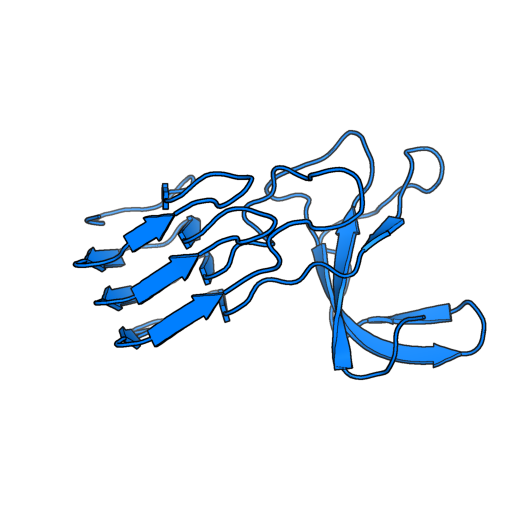4.143 11.397 1.00 98.56 101 ARG A C 1
ATOM 794 O O . ARG A 1 101 ? -8.664 -4.794 11.638 1.00 98.56 101 ARG A O 1
ATOM 801 N N . ILE A 1 102 ? -9.664 -2.826 11.212 1.00 98.69 102 ILE A N 1
ATOM 802 C CA . ILE A 1 102 ? -8.486 -1.965 11.358 1.00 98.69 102 ILE A CA 1
ATOM 803 C C . ILE A 1 102 ? -8.689 -1.141 12.629 1.00 98.69 102 ILE A C 1
ATOM 805 O O . ILE A 1 102 ? -9.563 -0.274 12.677 1.00 98.69 102 ILE A O 1
ATOM 809 N N . GLN A 1 103 ? -7.955 -1.458 13.694 1.00 98.69 103 GLN A N 1
ATOM 810 C CA . GLN A 1 103 ? -8.240 -0.923 15.030 1.00 98.69 103 GLN A CA 1
ATOM 811 C C . GLN A 1 103 ? -6.973 -0.424 15.713 1.00 98.69 103 GLN A C 1
ATOM 813 O O . GLN A 1 103 ? -5.978 -1.136 15.737 1.00 98.69 103 GLN A O 1
ATOM 818 N N . ASN A 1 104 ? -7.004 0.776 16.295 1.00 98.69 104 ASN A N 1
ATOM 819 C CA . ASN A 1 104 ? -5.836 1.346 16.980 1.00 98.69 104 ASN A CA 1
ATOM 820 C C . ASN A 1 104 ? -4.573 1.373 16.088 1.00 98.69 104 ASN A C 1
ATOM 822 O O . ASN A 1 104 ? -3.478 0.981 16.493 1.00 98.69 104 ASN A O 1
ATOM 826 N N . VAL A 1 105 ? -4.744 1.790 14.828 1.00 98.75 105 VAL A N 1
ATOM 827 C CA . VAL A 1 105 ? -3.654 1.913 13.851 1.00 98.75 105 VAL A CA 1
ATOM 828 C C . VAL A 1 105 ? -3.323 3.381 13.625 1.00 98.75 105 VAL A C 1
ATOM 830 O O . VAL A 1 105 ? -4.197 4.190 13.305 1.00 98.75 105 VAL A O 1
ATOM 833 N N . ALA A 1 106 ? -2.043 3.725 13.739 1.00 98.62 106 ALA A N 1
ATOM 834 C CA . ALA A 1 106 ? -1.539 5.043 13.382 1.00 98.62 106 ALA A CA 1
ATOM 835 C C . ALA A 1 106 ? -0.792 4.999 12.044 1.00 98.62 106 ALA A C 1
ATOM 837 O O . ALA A 1 106 ? 0.067 4.147 11.835 1.00 98.62 106 ALA A O 1
ATOM 838 N N . VAL A 1 107 ? -1.067 5.943 11.147 1.00 98.25 107 VAL A N 1
ATOM 839 C CA . VAL A 1 107 ? -0.319 6.136 9.900 1.00 98.25 107 VAL A CA 1
ATOM 840 C C . VAL A 1 107 ? 0.241 7.552 9.857 1.00 98.25 107 VAL A C 1
ATOM 842 O O . VAL A 1 107 ? -0.494 8.528 10.015 1.00 98.25 107 VAL A O 1
ATOM 845 N N . ILE A 1 108 ? 1.553 7.680 9.660 1.00 96.88 108 ILE A N 1
ATOM 846 C CA . I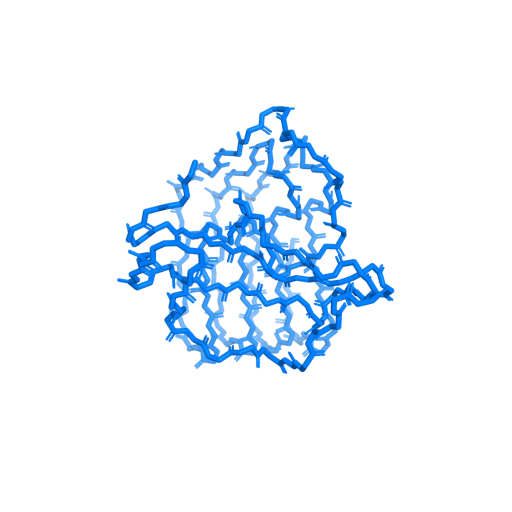LE A 1 108 ? 2.257 8.964 9.741 1.00 96.88 108 ILE A CA 1
ATOM 847 C C . ILE A 1 108 ? 3.188 9.134 8.540 1.00 96.88 108 ILE A C 1
ATOM 849 O O . ILE A 1 108 ? 3.997 8.252 8.260 1.00 96.88 108 ILE A O 1
ATOM 853 N N . ASN A 1 109 ? 3.145 10.298 7.885 1.00 94.25 109 ASN A N 1
ATOM 854 C CA . ASN A 1 109 ? 4.056 10.662 6.788 1.00 94.25 109 ASN A CA 1
ATOM 855 C C . ASN A 1 109 ? 4.044 9.669 5.611 1.00 94.25 109 ASN A C 1
ATOM 857 O O . ASN A 1 109 ? 5.090 9.422 5.008 1.00 94.25 109 ASN A O 1
ATOM 861 N N . TRP A 1 110 ? 2.90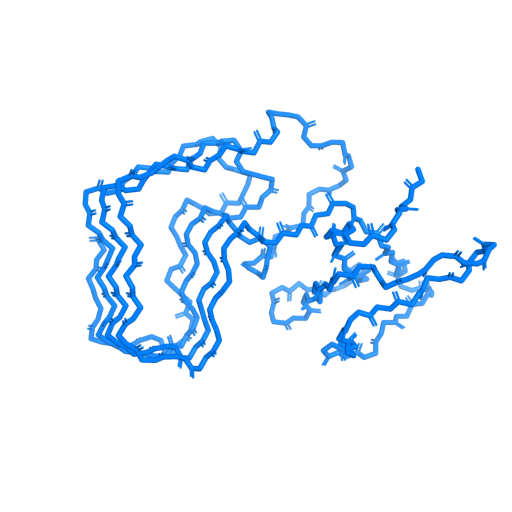3 9.043 5.299 1.00 93.56 110 TRP A N 1
ATOM 862 C CA . TRP A 1 110 ? 2.861 8.106 4.178 1.00 93.56 110 TRP A CA 1
ATOM 863 C C . TRP A 1 110 ? 2.965 8.849 2.831 1.00 93.56 110 TRP A C 1
ATOM 865 O O . TRP A 1 110 ? 2.319 9.887 2.650 1.00 93.56 110 TRP A O 1
ATOM 875 N N . PRO A 1 111 ? 3.771 8.357 1.869 1.00 90.44 111 PRO A N 1
ATOM 876 C CA . PRO A 1 111 ? 3.962 9.002 0.565 1.00 90.44 111 PRO A CA 1
ATOM 877 C C . PRO A 1 111 ? 2.726 8.992 -0.350 1.00 90.44 111 PRO A C 1
ATOM 879 O O . PRO A 1 111 ? 2.746 9.676 -1.372 1.00 90.44 111 PRO A O 1
ATOM 882 N N . SER A 1 112 ? 1.680 8.247 0.008 1.00 90.94 112 SER A N 1
ATOM 883 C CA . SER A 1 112 ? 0.376 8.215 -0.665 1.00 90.94 112 SER A CA 1
ATOM 884 C C . SER A 1 112 ? -0.747 8.337 0.377 1.00 90.94 112 SER A C 1
ATOM 886 O O . SER A 1 112 ? -0.576 9.051 1.367 1.00 90.94 112 SER A O 1
ATOM 888 N N . ASP A 1 113 ? -1.879 7.670 0.170 1.00 94.25 113 ASP A N 1
ATOM 889 C CA . ASP A 1 113 ? -2.973 7.603 1.132 1.00 94.25 113 ASP A CA 1
ATOM 890 C C . ASP A 1 113 ? -2.578 6.824 2.399 1.00 94.25 113 ASP A C 1
ATOM 892 O O . ASP A 1 113 ? -1.682 5.976 2.383 1.00 94.25 113 ASP A O 1
ATOM 896 N N . GLY A 1 114 ? -3.258 7.081 3.514 1.00 96.19 114 GLY A N 1
ATOM 897 C CA . GLY A 1 114 ? -3.034 6.338 4.749 1.00 96.19 114 GLY A CA 1
ATOM 898 C C . GLY A 1 114 ? -3.731 4.984 4.753 1.00 96.19 114 GLY A C 1
ATOM 899 O O . GLY A 1 114 ? -3.078 3.950 4.654 1.00 96.19 114 GLY A O 1
ATOM 900 N N . ILE A 1 115 ? -5.057 4.988 4.879 1.00 98.00 115 ILE A N 1
ATOM 901 C CA . ILE A 1 115 ? -5.875 3.769 4.930 1.00 98.00 115 ILE A CA 1
ATOM 902 C C . ILE A 1 115 ? -6.869 3.792 3.774 1.00 98.00 115 ILE A C 1
ATOM 904 O O . ILE A 1 115 ? -7.798 4.598 3.778 1.00 98.00 115 ILE A O 1
ATOM 908 N N . SER A 1 116 ? -6.681 2.897 2.808 1.00 96.75 116 SER A N 1
ATOM 909 C CA . SER A 1 116 ? -7.567 2.694 1.664 1.00 96.75 116 SER A CA 1
ATOM 910 C C . SER A 1 116 ? -8.292 1.356 1.750 1.00 96.75 116 SER A C 1
ATOM 912 O O . SER A 1 116 ? -7.697 0.295 1.969 1.00 96.75 116 SER A O 1
ATOM 914 N N . VAL A 1 117 ? -9.599 1.413 1.513 1.00 96.88 117 VAL A N 1
ATOM 915 C CA . VAL A 1 117 ? -10.464 0.240 1.415 1.00 96.88 117 VAL A CA 1
ATOM 916 C C . VAL A 1 117 ? -11.289 0.372 0.145 1.00 96.88 117 VAL A C 1
ATOM 918 O O . VAL A 1 117 ? -12.155 1.239 0.058 1.00 96.88 117 VAL A O 1
ATOM 921 N N . GLN A 1 118 ? -11.022 -0.485 -0.836 1.00 95.06 118 GLN A N 1
ATOM 922 C CA . GLN A 1 118 ? -11.657 -0.444 -2.148 1.00 95.06 118 GLN A CA 1
ATOM 923 C C . GLN A 1 118 ? -12.557 -1.665 -2.352 1.00 95.06 118 GLN A C 1
ATOM 925 O O . GLN A 1 118 ? -12.088 -2.804 -2.386 1.00 95.06 118 GLN A O 1
ATOM 930 N N . GLY A 1 119 ? -13.857 -1.444 -2.534 1.00 95.75 119 GLY A N 1
ATOM 931 C CA . GLY A 1 119 ? -14.820 -2.536 -2.623 1.00 95.75 119 GLY A CA 1
ATOM 932 C C . GLY A 1 119 ? -14.966 -3.334 -1.319 1.00 95.75 119 GLY A C 1
ATOM 933 O O . GLY A 1 119 ? -14.315 -3.061 -0.310 1.00 95.75 119 GLY A O 1
ATOM 934 N N . GLY A 1 120 ? -15.796 -4.376 -1.356 1.00 96.62 120 GLY A N 1
ATOM 935 C CA . GLY A 1 120 ? -15.956 -5.293 -0.225 1.00 96.62 120 GLY A CA 1
ATOM 936 C C . GLY A 1 120 ? -17.008 -4.835 0.784 1.00 96.62 120 GLY A C 1
ATOM 937 O O . GLY A 1 120 ? -17.821 -3.958 0.494 1.00 96.62 120 GLY A O 1
ATOM 938 N N . SER A 1 121 ? -17.055 -5.468 1.961 1.00 97.88 121 SER A N 1
ATOM 939 C CA . SER A 1 121 ? -18.096 -5.141 2.946 1.00 97.88 121 SER A CA 1
ATOM 940 C C . SER A 1 121 ? -17.777 -5.493 4.396 1.00 97.88 121 SER A C 1
ATOM 942 O O . SER A 1 121 ? -16.908 -6.321 4.651 1.00 97.88 121 SER A O 1
ATOM 944 N N . ASP A 1 122 ? -18.526 -4.920 5.345 1.00 98.00 122 ASP A N 1
ATOM 945 C CA . ASP A 1 122 ? -18.306 -5.121 6.790 1.00 98.00 122 ASP A CA 1
ATOM 946 C C . ASP A 1 122 ? -16.871 -4.757 7.193 1.00 98.00 122 ASP A C 1
ATOM 948 O O . ASP A 1 122 ? -16.120 -5.562 7.747 1.00 98.00 122 ASP A O 1
ATOM 952 N N . VAL A 1 123 ? -16.460 -3.539 6.832 1.00 98.31 123 VAL A N 1
ATOM 953 C CA . VAL A 1 123 ? -15.157 -2.997 7.216 1.00 98.31 123 VAL A CA 1
ATOM 954 C C . VAL A 1 123 ? -15.331 -2.031 8.374 1.00 98.31 123 VAL A C 1
ATOM 956 O O . VAL A 1 123 ? -16.173 -1.137 8.336 1.00 98.31 123 VAL A O 1
ATOM 959 N N . GLN A 1 124 ? -14.515 -2.204 9.408 1.00 98.50 124 GLN A N 1
ATOM 960 C CA . GLN A 1 124 ? -14.467 -1.306 10.551 1.00 98.50 124 GLN A CA 1
ATOM 961 C C . GLN A 1 124 ? -13.072 -0.718 10.678 1.00 98.50 124 GLN A C 1
ATOM 963 O O . GLN A 1 124 ? -12.115 -1.441 10.967 1.00 98.50 124 GLN A O 1
ATOM 968 N N . VAL A 1 125 ? -12.975 0.593 10.496 1.00 98.38 125 VAL A N 1
ATOM 969 C CA . VAL A 1 125 ? -11.792 1.383 10.827 1.00 98.38 125 VAL A CA 1
ATOM 970 C C . VAL A 1 125 ? -12.132 2.131 12.107 1.00 98.38 125 VAL A C 1
ATOM 972 O O . VAL A 1 125 ? -13.083 2.891 12.135 1.00 98.38 125 VAL A O 1
ATOM 975 N N . THR A 1 126 ? -11.454 1.841 13.216 1.00 98.38 126 THR A N 1
ATOM 976 C CA . THR A 1 126 ? -11.830 2.406 14.526 1.00 98.38 126 THR A CA 1
ATOM 977 C C . THR A 1 126 ? -10.599 2.774 15.335 1.00 98.38 126 THR A C 1
ATOM 979 O O . THR A 1 126 ? -9.577 2.091 15.271 1.00 98.38 126 THR A O 1
ATOM 982 N N . HIS A 1 127 ? -10.678 3.861 16.105 1.00 98.19 127 HIS A N 1
ATOM 983 C CA . HIS A 1 127 ? -9.566 4.346 16.936 1.00 98.19 127 HIS A CA 1
ATOM 984 C C . HIS A 1 127 ? -8.256 4.543 16.154 1.00 98.19 127 HIS A C 1
ATOM 986 O O . HIS A 1 127 ? -7.168 4.380 16.696 1.00 98.19 127 HIS A O 1
ATOM 992 N N . CYS A 1 128 ? -8.347 4.851 14.862 1.00 98.56 128 CYS A N 1
ATOM 993 C CA . CYS A 1 128 ? -7.180 5.045 14.016 1.00 98.56 128 CYS A CA 1
ATOM 994 C C . CYS A 1 128 ? -6.784 6.522 13.959 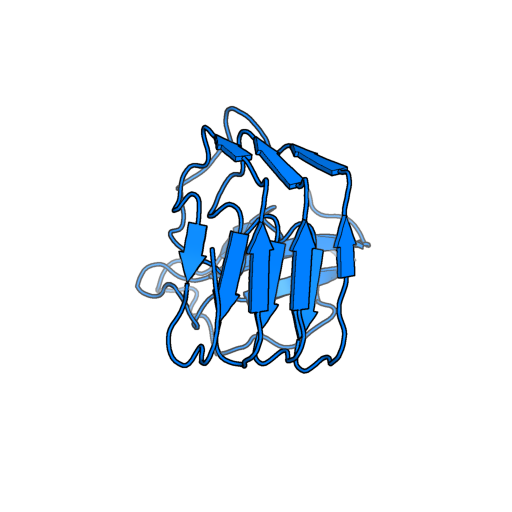1.00 98.56 128 CYS A C 1
ATOM 996 O O . CYS A 1 128 ? -7.583 7.427 14.219 1.00 98.56 128 CYS A O 1
ATOM 998 N N . GLN A 1 129 ? -5.532 6.774 13.594 1.00 98.25 129 GLN A N 1
ATOM 999 C CA . GLN A 1 129 ? -5.023 8.122 13.399 1.00 98.25 129 GLN A CA 1
ATOM 1000 C C . GLN A 1 129 ? -4.160 8.194 12.150 1.00 98.25 129 GLN A C 1
ATOM 1002 O O . GLN A 1 129 ? -3.080 7.617 12.109 1.00 98.25 129 GLN A O 1
ATOM 1007 N N . VAL A 1 130 ? -4.587 8.976 11.162 1.00 97.62 130 VAL A N 1
ATOM 1008 C CA . VAL A 1 130 ? -3.797 9.222 9.954 1.00 97.62 130 VAL A CA 1
ATOM 1009 C C . VAL A 1 130 ? -3.366 10.681 9.901 1.00 97.62 130 VAL A C 1
ATOM 1011 O O . VAL A 1 130 ? -4.200 11.582 9.968 1.00 97.62 130 VAL A O 1
ATOM 1014 N N . ARG A 1 131 ? -2.055 10.933 9.816 1.00 95.94 131 ARG A N 1
ATOM 1015 C CA . ARG A 1 131 ? -1.483 12.287 9.850 1.00 95.94 131 ARG A CA 1
ATOM 1016 C C . ARG A 1 131 ? -0.364 12.458 8.829 1.00 95.94 131 ARG A C 1
ATOM 1018 O O . ARG A 1 131 ? 0.457 11.566 8.631 1.00 95.94 131 ARG A O 1
ATOM 1025 N N . PHE A 1 132 ? -0.309 13.644 8.224 1.00 93.62 132 PHE A N 1
ATOM 1026 C CA . PHE A 1 132 ? 0.776 14.075 7.330 1.00 93.62 132 PHE A CA 1
ATOM 1027 C C . PHE A 1 132 ? 1.034 13.145 6.130 1.00 93.62 132 PHE A C 1
ATOM 1029 O O . PHE A 1 132 ? 2.144 13.096 5.609 1.00 93.62 132 PHE A O 1
ATOM 1036 N N . CYS A 1 133 ? 0.026 12.387 5.698 1.00 91.88 133 CYS A N 1
ATOM 1037 C CA . CYS A 1 133 ? 0.102 11.630 4.452 1.00 91.88 133 CYS A CA 1
ATOM 1038 C C . CYS A 1 133 ? -0.040 12.593 3.267 1.00 91.88 133 CYS A C 1
ATOM 1040 O O . CYS A 1 133 ? -0.719 13.613 3.387 1.00 91.88 133 CYS A O 1
ATOM 1042 N N . ARG A 1 134 ? 0.627 12.308 2.143 1.00 89.44 134 ARG A N 1
ATOM 1043 C CA . ARG A 1 134 ? 0.555 13.188 0.959 1.00 89.44 134 ARG A CA 1
ATOM 1044 C C . ARG A 1 134 ? -0.772 13.060 0.222 1.00 89.44 134 ARG A C 1
ATOM 1046 O O . ARG A 1 134 ? -1.191 14.029 -0.400 1.00 89.44 134 ARG A O 1
ATOM 1053 N N . GLY A 1 135 ? -1.388 11.879 0.281 1.00 89.75 135 GLY A N 1
ATOM 1054 C CA . GLY A 1 135 ? -2.741 11.658 -0.212 1.00 89.75 135 GLY A CA 1
ATOM 1055 C C . GLY A 1 135 ? -3.804 11.775 0.860 1.00 89.75 135 GLY A C 1
ATOM 1056 O O . GLY A 1 135 ? -3.656 12.507 1.838 1.00 89.75 135 GLY A O 1
ATOM 1057 N N . HIS A 1 136 ? -4.900 11.065 0.651 1.00 91.38 136 HIS A N 1
ATOM 1058 C CA . HIS A 1 136 ? -6.007 11.016 1.587 1.00 91.38 136 HIS A CA 1
ATOM 1059 C C . HIS A 1 136 ? -5.565 10.358 2.891 1.00 91.38 136 HIS A C 1
ATOM 1061 O O . HIS A 1 136 ? -4.804 9.392 2.903 1.00 91.38 136 HIS A O 1
ATOM 1067 N N . GLY A 1 137 ? -6.067 10.857 4.018 1.00 94.50 137 GLY A N 1
ATOM 1068 C CA . GLY A 1 137 ? -5.853 10.179 5.292 1.00 94.50 137 GLY A CA 1
ATOM 1069 C C . GLY A 1 137 ? -6.583 8.832 5.305 1.00 94.50 137 GLY A C 1
ATOM 1070 O O . GLY A 1 137 ? -5.973 7.763 5.306 1.00 94.50 137 GLY A O 1
ATOM 1071 N N . TYR A 1 138 ? -7.907 8.922 5.239 1.00 96.19 138 TYR A N 1
ATOM 1072 C CA . TYR A 1 138 ? -8.815 7.798 5.057 1.00 96.19 138 TYR A CA 1
ATOM 1073 C C . TYR A 1 138 ? -9.404 7.856 3.651 1.00 96.19 138 TYR A C 1
ATOM 1075 O O . TYR A 1 138 ? -9.841 8.920 3.214 1.00 96.19 138 TYR A O 1
ATOM 1083 N N . HIS A 1 139 ? -9.425 6.720 2.962 1.00 95.38 139 HIS A N 1
ATOM 1084 C CA . HIS A 1 139 ? -9.967 6.588 1.617 1.00 95.38 139 HIS A CA 1
ATOM 1085 C C . HIS A 1 139 ? -10.966 5.420 1.564 1.00 95.38 139 HIS A C 1
ATOM 1087 O O . HIS A 1 139 ? -10.590 4.288 1.239 1.00 95.38 139 HIS A O 1
ATOM 1093 N N . PRO A 1 140 ? -12.248 5.674 1.883 1.00 94.69 140 PRO A N 1
ATOM 1094 C CA . PRO A 1 140 ? -13.337 4.761 1.557 1.00 94.69 140 PRO A CA 1
ATOM 1095 C C . PRO A 1 140 ? -13.589 4.798 0.046 1.00 94.69 140 PRO A C 1
ATOM 1097 O O . PRO A 1 140 ? -14.163 5.746 -0.485 1.00 94.69 140 PRO A O 1
ATOM 1100 N N . GLY A 1 141 ? -13.100 3.782 -0.655 1.00 90.25 141 GLY A N 1
ATOM 1101 C CA . GLY A 1 141 ? -13.185 3.676 -2.103 1.00 90.25 141 GLY A CA 1
ATOM 1102 C C . GLY A 1 141 ? -14.530 3.178 -2.619 1.00 90.25 141 GLY A C 1
ATOM 1103 O O . GLY A 1 141 ? -15.397 2.712 -1.878 1.00 90.25 141 GLY A O 1
ATOM 1104 N N . THR A 1 142 ? -14.686 3.231 -3.940 1.00 89.19 142 THR A N 1
ATOM 1105 C CA . THR A 1 142 ? -15.895 2.787 -4.643 1.00 89.19 142 THR A CA 1
ATOM 1106 C C . THR A 1 142 ? -16.261 1.336 -4.315 1.00 89.19 142 THR A C 1
ATOM 1108 O O . THR A 1 142 ? -15.399 0.456 -4.291 1.00 89.19 142 THR A O 1
ATOM 1111 N N . GLY A 1 143 ? -17.559 1.077 -4.122 1.00 91.31 143 GLY A N 1
ATOM 1112 C CA . GLY A 1 143 ? -18.116 -0.273 -3.969 1.00 91.31 143 GLY A CA 1
ATOM 1113 C C . GLY A 1 143 ? -17.958 -0.894 -2.580 1.00 91.31 143 GLY A C 1
ATOM 1114 O O . GLY A 1 143 ? -18.158 -2.098 -2.440 1.00 91.31 143 GLY A O 1
ATOM 1115 N N . ILE A 1 144 ? -17.555 -0.114 -1.574 1.00 94.44 144 ILE A N 1
ATOM 1116 C CA . ILE A 1 144 ? -17.553 -0.548 -0.175 1.00 94.44 144 ILE A CA 1
ATOM 1117 C C . ILE A 1 144 ? -18.973 -0.486 0.410 1.00 94.44 144 ILE A C 1
ATOM 1119 O O . ILE A 1 144 ? -19.691 0.495 0.220 1.00 94.44 144 ILE A O 1
ATOM 1123 N N . GLU A 1 145 ? -19.377 -1.513 1.157 1.00 96.19 145 GLU A N 1
ATOM 1124 C CA . GLU A 1 145 ? -20.715 -1.604 1.755 1.00 96.19 145 GLU A CA 1
ATOM 1125 C C . GLU A 1 145 ? -20.673 -1.926 3.253 1.00 96.19 145 GLU A C 1
ATOM 1127 O O . GLU A 1 145 ? -19.826 -2.688 3.711 1.00 96.19 145 GLU A O 1
ATOM 1132 N N . ARG A 1 146 ? -21.666 -1.448 4.018 1.00 96.31 146 ARG A N 1
ATOM 1133 C CA . ARG A 1 146 ? -21.846 -1.797 5.446 1.00 96.31 146 ARG A CA 1
ATOM 1134 C C . ARG A 1 146 ? -20.582 -1.554 6.285 1.00 96.31 146 ARG A C 1
ATOM 1136 O O . ARG A 1 146 ? -20.187 -2.414 7.064 1.00 96.31 146 ARG A O 1
ATOM 1143 N N . SER A 1 147 ? -19.947 -0.399 6.105 1.00 95.62 147 SER A N 1
ATOM 1144 C CA . SER A 1 147 ? -18.668 -0.084 6.746 1.00 95.62 147 SER A CA 1
ATOM 1145 C C . SER A 1 147 ? -18.759 1.144 7.642 1.00 95.62 147 SER A C 1
ATOM 1147 O O . SER A 1 147 ? -19.537 2.058 7.373 1.00 95.62 147 SER A O 1
ATOM 1149 N N . ILE A 1 148 ? -17.938 1.159 8.689 1.00 95.44 148 ILE A N 1
ATOM 1150 C CA . ILE A 1 148 ? -17.807 2.260 9.651 1.00 95.44 148 ILE A CA 1
ATOM 1151 C C . ILE A 1 148 ? -16.343 2.700 9.748 1.00 95.44 148 ILE A C 1
ATOM 1153 O O . ILE A 1 148 ? -15.435 1.879 9.583 1.00 95.44 148 ILE A O 1
ATOM 1157 N N . TRP A 1 149 ? -16.136 3.993 9.992 1.00 93.25 149 TRP A N 1
ATOM 1158 C CA . TRP A 1 149 ? -14.834 4.663 10.008 1.00 93.25 149 TRP A CA 1
ATOM 1159 C C . TRP A 1 149 ? -14.727 5.625 11.189 1.00 93.25 149 TRP A C 1
ATOM 1161 O O . TRP A 1 149 ? -15.784 6.182 11.567 1.00 93.25 149 TRP A O 1
#

Sequence (149 aa):
PFAADDGVGLTDRPRQWWDGTHALVRSVKGNLIRLSEPLNRGLRVKEGAQVVGLFPGITAVSRNDVSLRDLTLRGSRDPKGRWWQDFTYSAVHTVHCRGVRIQNVAVINWPSDGISVQGGSDVQVTHCQVRFCRGHGYHPGTGIERSIW

Foldseek 3Di:
DDAFQQKKKKDFDPDAELQIDIFTFHHDDPPDTDTPDDRPDDDDVVRVIDMGSFAAQAEEEQEEQAEADDEEAEDDQDRPDDQGAYLRRENAYYYQYENYEAELYEYYQASYEHHAHAAHENHEHYNYYFPNHPYHPYHDHPHYYHYDD

Radius of gyration: 15.41 Å; chains: 1; bounding box: 43×27×42 Å

Secondary structure (DSSP, 8-state):
---TT-EEEEE-TT--GGG-EEEEEEEEETTEEEESS--SS---GGGT-EEES---SEEEES-BS-EEEEEEEE--SS--S-----GGG-SEEEES-EEEEEEEEEEES-SS-SEEEESEEEEEEES-EEES-SS-SEEE-TTEES-B-

pLDDT: mean 91.44, std 8.52, range [64.62, 98.75]